Protein AF-A0A090DIJ9-F1 (afdb_monomer)

Radius of gyration: 15.24 Å; Cα contacts (8 Å, |Δi|>4): 9; chains: 1; bounding box: 45×19×36 Å

Structure (mmCIF, N/CA/C/O backbone):
data_AF-A0A090DIJ9-F1
#
_entry.id   AF-A0A090DIJ9-F1
#
loop_
_atom_site.group_PDB
_atom_site.id
_atom_site.type_symbol
_atom_site.label_atom_id
_atom_site.label_alt_id
_atom_site.label_comp_id
_atom_site.label_asym_id
_atom_site.label_entity_id
_atom_site.label_seq_id
_atom_site.pdbx_PDB_ins_code
_atom_site.Cartn_x
_atom_site.Cartn_y
_atom_site.Cartn_z
_atom_site.occupancy
_at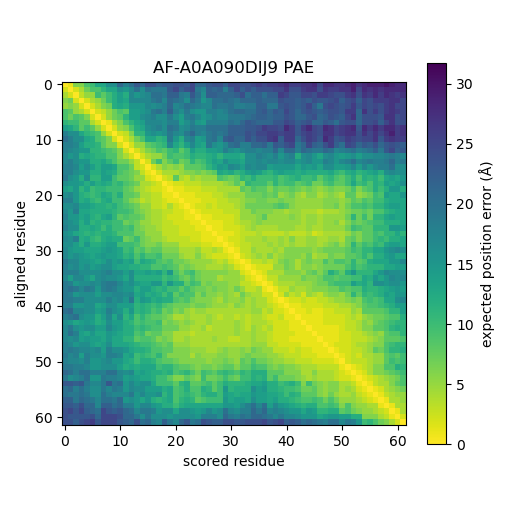om_site.B_iso_or_equiv
_atom_site.auth_seq_id
_atom_site.auth_comp_id
_atom_site.auth_asym_id
_atom_site.auth_atom_id
_atom_site.pdbx_PDB_model_num
ATOM 1 N N . MET A 1 1 ? 19.897 -4.827 6.050 1.00 44.00 1 MET A N 1
ATOM 2 C CA . MET A 1 1 ? 20.370 -3.735 5.162 1.00 44.00 1 MET A CA 1
ATOM 3 C C . MET A 1 1 ? 19.283 -3.166 4.227 1.00 44.00 1 MET A C 1
ATOM 5 O O . MET A 1 1 ? 19.590 -2.276 3.449 1.00 44.00 1 MET A O 1
ATOM 9 N N . LEU A 1 2 ? 18.007 -3.564 4.352 1.00 49.72 2 LEU A N 1
ATOM 10 C CA . LEU A 1 2 ? 16.879 -2.962 3.615 1.00 49.72 2 LEU A CA 1
ATOM 11 C C . LEU A 1 2 ? 16.087 -1.867 4.374 1.00 49.72 2 LEU A C 1
ATOM 13 O O . LEU A 1 2 ? 15.717 -0.892 3.727 1.00 49.72 2 LEU A O 1
ATOM 17 N N . PRO A 1 3 ? 15.919 -1.898 5.717 1.00 48.34 3 PRO A N 1
ATOM 18 C CA . PRO A 1 3 ? 15.191 -0.828 6.421 1.00 48.34 3 PRO A CA 1
ATOM 19 C C . PRO A 1 3 ? 15.935 0.517 6.401 1.00 48.34 3 PRO A C 1
ATOM 21 O O . PRO A 1 3 ? 15.344 1.581 6.258 1.00 48.34 3 PRO A O 1
ATOM 24 N N . LYS A 1 4 ? 17.275 0.480 6.477 1.00 49.88 4 LYS A N 1
ATOM 25 C CA . LYS A 1 4 ? 18.108 1.685 6.641 1.00 49.88 4 LYS A CA 1
ATOM 26 C C . LYS A 1 4 ? 18.187 2.593 5.408 1.00 49.88 4 LYS A C 1
ATOM 28 O O . LYS A 1 4 ? 18.550 3.752 5.561 1.00 49.88 4 LYS A O 1
ATOM 33 N N . ARG A 1 5 ? 17.878 2.097 4.202 1.00 56.41 5 ARG A N 1
ATOM 34 C CA . ARG A 1 5 ? 17.860 2.920 2.973 1.00 56.41 5 ARG A CA 1
ATOM 35 C C . ARG A 1 5 ? 16.484 3.530 2.682 1.00 56.41 5 ARG A C 1
ATOM 37 O O . ARG A 1 5 ? 16.442 4.582 2.064 1.00 56.41 5 ARG A O 1
ATOM 44 N N . GLY A 1 6 ? 15.393 2.925 3.166 1.00 54.19 6 GLY A N 1
ATOM 45 C CA . GLY A 1 6 ? 14.041 3.500 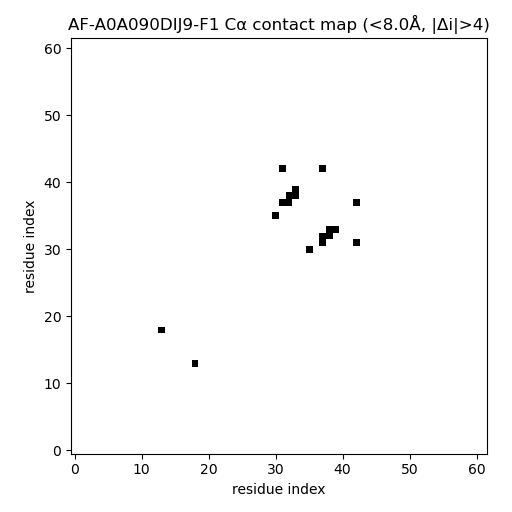3.079 1.00 54.19 6 GLY A CA 1
ATOM 46 C C . GLY A 1 6 ? 13.723 4.517 4.183 1.00 54.19 6 GLY A C 1
ATOM 47 O O . GLY A 1 6 ? 12.866 5.369 3.998 1.00 54.19 6 GLY A O 1
ATOM 48 N N . MET A 1 7 ? 14.439 4.457 5.312 1.00 54.09 7 MET A N 1
ATOM 49 C CA . MET A 1 7 ? 14.229 5.318 6.490 1.00 54.09 7 MET A CA 1
ATOM 50 C C . MET A 1 7 ? 15.251 6.461 6.614 1.00 54.09 7 MET A C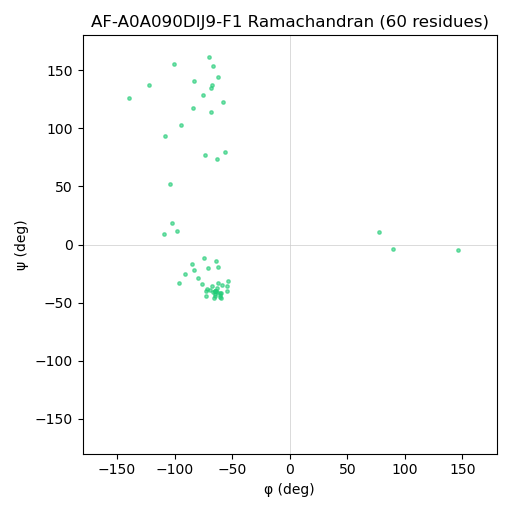 1
ATOM 52 O O . MET A 1 7 ? 15.441 7.012 7.696 1.00 54.09 7 MET A O 1
ATOM 56 N N . LYS A 1 8 ? 15.961 6.809 5.535 1.00 47.94 8 LYS A N 1
ATOM 57 C CA . LYS A 1 8 ? 16.931 7.912 5.534 1.00 47.94 8 LYS A CA 1
ATOM 58 C C . LYS A 1 8 ? 16.348 9.072 4.730 1.00 47.94 8 LYS A C 1
ATOM 60 O O . LYS A 1 8 ? 16.489 9.095 3.515 1.00 47.94 8 LYS A O 1
ATOM 65 N N . GLY A 1 9 ? 15.675 10.006 5.405 1.00 54.25 9 GLY A N 1
ATOM 66 C CA . GLY A 1 9 ? 15.280 11.273 4.775 1.00 54.25 9 GLY A CA 1
ATOM 67 C C . GLY A 1 9 ? 13.965 11.908 5.212 1.00 54.25 9 GLY A C 1
ATOM 68 O O . GLY A 1 9 ? 13.689 13.017 4.780 1.00 54.25 9 GLY A O 1
ATOM 69 N N . VAL A 1 10 ? 13.162 11.281 6.070 1.00 51.16 10 VAL A N 1
ATOM 70 C CA . VAL A 1 10 ? 11.963 11.935 6.610 1.00 51.16 10 VAL A CA 1
ATOM 71 C C . VAL A 1 10 ? 11.866 11.564 8.077 1.00 51.16 10 VAL A C 1
ATOM 73 O O . VAL A 1 10 ? 11.920 10.379 8.400 1.00 51.16 10 VAL A O 1
ATOM 76 N N . TYR A 1 11 ? 11.760 12.566 8.952 1.00 47.00 11 TYR A N 1
ATOM 77 C CA . TYR A 1 11 ? 11.360 12.412 10.351 1.00 47.00 11 TYR A CA 1
ATOM 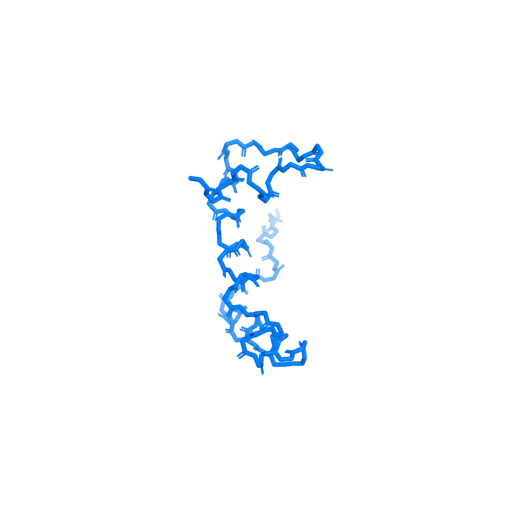78 C C . TYR A 1 11 ? 9.990 11.718 10.399 1.00 47.00 11 TYR A C 1
ATOM 80 O O . TYR A 1 11 ? 8.949 12.356 10.517 1.00 47.00 11 TYR A O 1
ATOM 88 N N . GLN A 1 12 ? 9.966 10.397 10.242 1.00 57.81 12 GLN A N 1
ATOM 89 C CA . GLN A 1 12 ? 8.795 9.608 10.556 1.00 57.81 12 GLN A CA 1
ATOM 90 C C . GLN A 1 12 ? 8.862 9.343 12.048 1.00 57.81 12 GLN A C 1
ATOM 92 O O . GLN A 1 12 ? 9.789 8.692 12.533 1.00 57.81 12 GLN A O 1
ATOM 97 N N . HIS A 1 13 ? 7.867 9.843 12.775 1.00 56.47 13 HIS A N 1
ATOM 98 C CA . HIS A 1 13 ? 7.518 9.332 14.093 1.00 56.47 13 HIS A CA 1
ATOM 99 C C . HIS A 1 13 ? 7.060 7.874 13.922 1.00 56.47 13 HIS A C 1
ATOM 101 O O . HIS A 1 13 ? 5.874 7.546 13.946 1.00 56.47 13 HIS A O 1
ATOM 107 N N . CYS A 1 14 ? 8.022 6.988 13.668 1.00 55.19 14 CYS A N 1
ATOM 108 C CA . CYS A 1 14 ? 7.849 5.550 13.641 1.00 55.19 14 CYS A CA 1
ATOM 109 C C . CYS A 1 14 ? 7.704 5.093 15.082 1.00 55.19 14 CYS A C 1
ATOM 111 O O . CYS A 1 14 ? 8.646 4.607 15.699 1.00 55.19 14 CYS A O 1
ATOM 113 N N . ALA A 1 15 ? 6.525 5.315 15.642 1.00 62.94 15 ALA A N 1
ATOM 114 C CA . ALA A 1 15 ? 6.194 4.742 16.921 1.00 62.94 15 ALA A CA 1
ATOM 115 C C . ALA A 1 15 ? 6.059 3.219 16.753 1.00 62.94 15 ALA A C 1
ATOM 117 O O . ALA A 1 15 ? 5.439 2.747 15.793 1.00 62.94 15 ALA A O 1
ATOM 118 N N . GLU A 1 16 ? 6.653 2.450 17.670 1.00 63.22 16 GLU A N 1
ATOM 119 C CA . GLU A 1 16 ? 6.773 0.985 17.566 1.00 63.22 16 GLU A CA 1
ATOM 120 C C . GLU A 1 16 ? 5.425 0.289 17.324 1.00 63.22 16 GLU A C 1
ATOM 122 O O . GLU A 1 16 ? 5.341 -0.696 16.591 1.00 63.22 16 GLU A O 1
ATOM 127 N N . HIS A 1 17 ? 4.342 0.863 17.852 1.00 68.62 17 HIS A N 1
ATOM 128 C CA . HIS A 1 17 ? 2.988 0.330 17.733 1.00 68.62 17 HIS 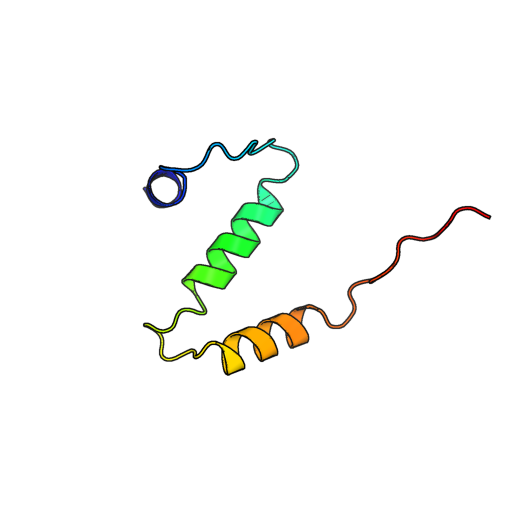A CA 1
ATOM 129 C C . HIS A 1 17 ? 2.456 0.248 16.287 1.00 68.62 17 HIS A C 1
ATOM 131 O O . HIS A 1 17 ? 1.537 -0.526 16.023 1.00 68.62 17 HIS A O 1
ATOM 137 N N . HIS A 1 18 ? 3.034 0.980 15.328 1.00 68.62 18 HIS A N 1
ATOM 138 C CA . HIS A 1 18 ? 2.630 0.948 13.913 1.00 68.62 18 HIS A CA 1
ATOM 139 C C . HIS A 1 18 ? 3.644 0.275 12.982 1.00 68.62 18 HIS A C 1
ATOM 141 O O . HIS A 1 18 ? 3.454 0.284 11.765 1.00 68.62 18 HIS A O 1
ATOM 147 N N . LEU A 1 19 ? 4.682 -0.365 13.528 1.00 74.88 19 LEU A N 1
ATOM 148 C CA . LEU A 1 19 ? 5.744 -0.987 12.734 1.00 74.88 19 LEU A CA 1
ATOM 149 C C . LEU A 1 19 ? 5.207 -1.988 11.697 1.00 74.88 19 LEU A C 1
ATOM 151 O O . LEU A 1 19 ? 5.644 -1.997 10.548 1.00 74.88 19 LEU A O 1
ATOM 155 N N . HIS A 1 20 ? 4.203 -2.780 12.080 1.00 73.81 20 HIS A N 1
ATOM 156 C CA . HIS A 1 20 ? 3.550 -3.748 11.197 1.00 73.81 20 HIS A CA 1
ATOM 157 C C . HIS A 1 20 ? 2.859 -3.091 9.987 1.00 73.81 20 HIS A C 1
ATOM 159 O O . HIS A 1 20 ? 2.847 -3.670 8.902 1.00 73.81 20 HIS A O 1
ATOM 165 N N . ARG A 1 21 ? 2.318 -1.873 10.141 1.00 75.75 21 ARG A N 1
ATOM 166 C CA . ARG A 1 21 ? 1.678 -1.130 9.041 1.00 75.75 21 ARG A CA 1
ATOM 167 C C . ARG A 1 21 ? 2.718 -0.600 8.065 1.00 75.75 21 ARG A C 1
ATOM 169 O O . ARG A 1 21 ? 2.566 -0.785 6.863 1.00 75.75 21 ARG A O 1
ATOM 176 N N . TYR A 1 22 ? 3.808 -0.032 8.581 1.00 72.44 22 TYR A N 1
ATOM 177 C CA . TYR A 1 22 ? 4.905 0.452 7.742 1.00 72.44 22 TYR A CA 1
ATOM 178 C C . TYR A 1 22 ? 5.576 -0.675 6.956 1.00 72.44 22 TYR A C 1
ATOM 180 O O . TYR A 1 22 ? 5.913 -0.489 5.788 1.00 72.44 22 TYR A O 1
ATOM 188 N N . LEU A 1 23 ? 5.725 -1.856 7.564 1.00 77.50 23 LEU A N 1
ATOM 189 C CA . LEU A 1 23 ? 6.292 -3.019 6.886 1.00 77.50 23 LEU A CA 1
ATOM 190 C C . LEU A 1 23 ? 5.399 -3.489 5.728 1.00 77.50 23 LEU A C 1
ATOM 192 O O . LEU A 1 23 ? 5.900 -3.721 4.630 1.00 77.50 23 LEU A O 1
ATOM 196 N N . ALA A 1 24 ? 4.082 -3.548 5.948 1.00 79.56 24 ALA A N 1
ATOM 197 C CA . ALA A 1 24 ? 3.118 -3.903 4.910 1.00 79.56 24 ALA A CA 1
ATOM 198 C C . ALA A 1 24 ? 3.073 -2.870 3.768 1.00 79.56 24 ALA A C 1
ATOM 200 O O . ALA A 1 24 ? 3.001 -3.241 2.597 1.00 79.56 24 ALA A O 1
ATOM 201 N N . GLU A 1 25 ? 3.151 -1.573 4.080 1.00 77.62 25 GLU A N 1
ATOM 202 C CA . GLU A 1 25 ? 3.202 -0.518 3.061 1.00 77.62 25 GLU A CA 1
ATOM 203 C C . GLU A 1 25 ? 4.492 -0.561 2.239 1.00 77.62 25 GLU A C 1
ATOM 205 O O . GLU A 1 25 ? 4.460 -0.373 1.019 1.00 77.62 25 GLU A O 1
ATOM 210 N N . PHE A 1 26 ? 5.629 -0.807 2.893 1.00 75.50 26 PHE A N 1
ATOM 211 C CA . PHE A 1 26 ? 6.920 -0.880 2.222 1.00 75.50 26 PHE A CA 1
ATOM 212 C C . PHE A 1 26 ? 6.987 -2.073 1.267 1.00 75.50 26 PHE A C 1
ATOM 214 O O . PHE A 1 26 ? 7.379 -1.906 0.111 1.00 75.50 26 PHE A O 1
ATOM 221 N N . ASP A 1 27 ? 6.541 -3.247 1.719 1.00 78.44 27 ASP A N 1
ATOM 222 C CA . ASP A 1 27 ? 6.454 -4.447 0.888 1.00 78.44 27 ASP A CA 1
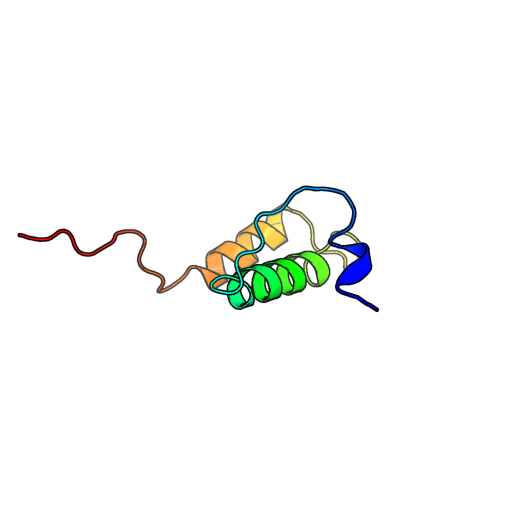ATOM 223 C C . ASP A 1 27 ? 5.517 -4.234 -0.312 1.00 78.44 27 ASP A C 1
ATOM 225 O O . ASP A 1 27 ? 5.888 -4.478 -1.463 1.00 78.44 27 ASP A O 1
ATOM 229 N N . PHE A 1 28 ? 4.342 -3.639 -0.079 1.00 80.12 28 PHE A N 1
ATOM 230 C CA . PHE A 1 28 ? 3.390 -3.333 -1.144 1.00 80.12 28 PHE A CA 1
ATOM 231 C C . PHE A 1 28 ? 3.974 -2.389 -2.207 1.00 80.12 28 PHE A C 1
ATOM 233 O O . PHE A 1 28 ? 3.832 -2.650 -3.403 1.00 80.12 28 PHE A O 1
ATOM 240 N N . ARG A 1 29 ? 4.654 -1.307 -1.802 1.00 74.94 29 ARG A N 1
ATOM 241 C CA . ARG A 1 29 ? 5.256 -0.340 -2.741 1.00 74.94 29 ARG A CA 1
ATOM 242 C C . ARG A 1 29 ? 6.439 -0.923 -3.503 1.00 74.94 29 ARG A C 1
ATOM 244 O O . ARG A 1 29 ? 6.603 -0.619 -4.683 1.00 74.94 29 ARG A O 1
ATOM 251 N N . TYR A 1 30 ? 7.268 -1.725 -2.841 1.00 74.56 30 TYR A N 1
ATOM 252 C CA . TYR A 1 30 ? 8.454 -2.307 -3.461 1.00 74.56 30 TYR A CA 1
ATOM 253 C C . TYR A 1 30 ? 8.090 -3.403 -4.473 1.00 74.56 30 TYR A C 1
ATOM 255 O O . TYR A 1 30 ? 8.699 -3.472 -5.546 1.00 74.56 30 TYR A O 1
ATOM 263 N N . SER A 1 31 ? 7.069 -4.203 -4.159 1.00 76.50 31 SER A N 1
ATOM 264 C CA . SER A 1 31 ? 6.566 -5.288 -5.007 1.00 76.50 31 SER A CA 1
ATOM 265 C C . SER A 1 31 ? 5.725 -4.784 -6.187 1.00 76.50 31 SER A C 1
ATOM 267 O O . SER A 1 31 ? 5.818 -5.335 -7.279 1.00 76.50 31 SER A O 1
ATOM 269 N N . ASN A 1 32 ? 4.976 -3.687 -6.017 1.00 76.00 32 ASN A N 1
ATOM 270 C CA . ASN A 1 32 ? 4.117 -3.103 -7.056 1.00 76.00 32 ASN A CA 1
ATOM 271 C C . ASN A 1 32 ? 4.726 -1.833 -7.672 1.00 76.00 32 ASN A C 1
ATOM 273 O O . ASN A 1 32 ? 4.098 -0.778 -7.676 1.00 76.00 32 ASN A O 1
ATOM 277 N N . ARG A 1 33 ? 5.976 -1.890 -8.143 1.00 75.50 33 ARG A N 1
ATOM 278 C CA . ARG A 1 33 ? 6.658 -0.732 -8.752 1.00 75.50 33 ARG A CA 1
ATOM 279 C C . ARG A 1 33 ? 6.655 -0.790 -10.280 1.00 75.50 33 ARG A C 1
ATOM 281 O O . ARG A 1 33 ? 6.697 -1.872 -10.859 1.00 75.50 33 ARG A O 1
ATOM 288 N N . VAL A 1 34 ? 6.769 0.378 -10.913 1.00 71.81 34 VAL A N 1
ATOM 289 C CA . VAL A 1 34 ? 6.850 0.541 -12.379 1.00 71.81 34 VAL A CA 1
ATOM 290 C C . VAL A 1 34 ? 7.981 -0.284 -12.999 1.00 71.81 34 VAL A C 1
ATOM 292 O O . VAL A 1 34 ? 7.809 -0.876 -14.057 1.00 71.81 34 VAL A O 1
ATOM 295 N N . ALA A 1 35 ? 9.113 -0.424 -12.303 1.00 74.31 35 ALA A N 1
ATOM 296 C CA . ALA A 1 35 ? 10.230 -1.257 -12.760 1.00 74.31 35 ALA A CA 1
ATOM 297 C C . ALA A 1 35 ? 9.904 -2.767 -12.857 1.00 74.31 35 ALA A C 1
ATOM 299 O O . ALA A 1 35 ? 10.676 -3.506 -13.454 1.00 74.31 35 ALA A O 1
ATOM 300 N N . MET A 1 36 ? 8.791 -3.228 -12.276 1.00 72.75 36 MET A N 1
ATOM 301 C CA . MET A 1 36 ? 8.261 -4.593 -12.431 1.00 72.75 36 MET A CA 1
ATOM 302 C C . MET A 1 36 ? 7.137 -4.660 -13.484 1.00 72.75 36 MET A C 1
ATOM 304 O O . MET A 1 36 ? 6.423 -5.654 -13.556 1.00 72.75 36 MET A O 1
ATOM 308 N N . GLY A 1 37 ? 6.941 -3.599 -14.277 1.00 76.94 37 GLY A N 1
ATOM 309 C CA . GLY A 1 37 ? 5.876 -3.502 -15.282 1.00 76.94 37 GLY A CA 1
ATOM 310 C C . GLY A 1 37 ? 4.490 -3.200 -14.705 1.00 76.94 37 GLY A C 1
ATOM 311 O O . GLY A 1 37 ? 3.496 -3.308 -15.417 1.00 76.94 37 GLY A O 1
ATOM 312 N N . ILE A 1 38 ? 4.404 -2.834 -13.421 1.00 78.19 38 ILE A N 1
ATOM 313 C CA . ILE A 1 38 ? 3.142 -2.497 -12.755 1.00 78.19 38 ILE A CA 1
ATOM 314 C C . ILE A 1 38 ? 2.951 -0.981 -12.818 1.00 78.19 38 ILE A C 1
ATOM 316 O O . ILE A 1 38 ? 3.593 -0.237 -12.075 1.00 78.19 38 ILE A O 1
ATOM 320 N N . ASP A 1 39 ? 2.078 -0.550 -13.727 1.00 81.25 39 ASP A N 1
ATOM 321 C CA . ASP A 1 39 ? 1.650 0.844 -13.867 1.00 81.25 39 ASP A CA 1
ATOM 322 C C . ASP A 1 39 ? 0.763 1.294 -12.691 1.00 81.25 39 ASP A C 1
ATOM 324 O O . ASP A 1 39 ? 0.162 0.481 -11.977 1.00 81.25 39 ASP A O 1
ATOM 328 N N . ASP A 1 40 ? 0.642 2.605 -12.505 1.00 78.69 40 ASP A N 1
ATOM 329 C CA . ASP A 1 40 ? -0.117 3.221 -11.417 1.00 78.69 40 ASP A CA 1
ATOM 330 C C . ASP A 1 40 ? -1.596 2.817 -11.417 1.00 78.69 40 ASP A C 1
ATOM 332 O O . ASP A 1 40 ? -2.176 2.584 -10.350 1.00 78.69 40 ASP A O 1
ATOM 336 N N . ASN A 1 41 ? -2.181 2.630 -12.603 1.00 82.00 41 ASN A N 1
ATOM 337 C CA . ASN A 1 41 ? -3.548 2.130 -12.762 1.00 82.00 41 ASN A CA 1
ATOM 338 C C . ASN A 1 41 ? -3.711 0.691 -12.259 1.00 82.00 41 ASN A C 1
ATOM 340 O O . ASN A 1 41 ? -4.703 0.339 -11.624 1.00 82.00 41 ASN A O 1
ATOM 344 N N . VAL A 1 42 ? -2.723 -0.163 -12.515 1.00 84.00 42 VAL A N 1
ATOM 345 C CA . VAL A 1 42 ? -2.757 -1.560 -12.068 1.00 84.00 42 VAL A CA 1
ATOM 346 C C . VAL A 1 42 ? -2.536 -1.623 -10.559 1.00 84.00 42 VAL A C 1
ATOM 348 O O . VAL A 1 42 ? -3.229 -2.352 -9.847 1.00 84.00 42 VAL A O 1
ATOM 351 N N . ARG A 1 43 ? -1.623 -0.799 -10.043 1.00 84.19 43 ARG A N 1
ATOM 352 C CA . ARG A 1 43 ? -1.345 -0.685 -8.611 1.00 84.19 43 ARG A CA 1
ATOM 353 C C . ARG A 1 43 ? -2.566 -0.233 -7.811 1.00 84.19 43 ARG A C 1
ATOM 355 O O . ARG A 1 43 ? -2.824 -0.791 -6.742 1.00 84.19 43 ARG A O 1
ATOM 362 N N . SER A 1 44 ? -3.333 0.733 -8.320 1.00 82.12 44 SER A N 1
ATOM 363 C CA . SER A 1 44 ? -4.566 1.188 -7.667 1.00 82.12 44 SER A CA 1
ATOM 364 C C . SER A 1 44 ? -5.628 0.082 -7.631 1.00 82.12 44 SER A C 1
ATOM 366 O O . SER A 1 44 ? -6.240 -0.146 -6.587 1.00 82.12 44 SER A O 1
ATOM 368 N N . LEU A 1 45 ? -5.772 -0.700 -8.707 1.00 85.50 45 LEU A N 1
ATOM 369 C CA . LEU A 1 45 ? -6.674 -1.856 -8.751 1.00 85.50 45 LEU A CA 1
ATOM 370 C C . LEU A 1 45 ? -6.283 -2.947 -7.743 1.00 85.50 45 LEU A C 1
ATOM 372 O O . LEU A 1 45 ? -7.155 -3.522 -7.088 1.00 85.50 45 LEU A O 1
ATOM 376 N N . ILE A 1 46 ? -4.988 -3.233 -7.581 1.00 85.06 46 ILE A N 1
ATOM 377 C CA . ILE A 1 46 ? -4.501 -4.206 -6.589 1.00 85.06 46 IL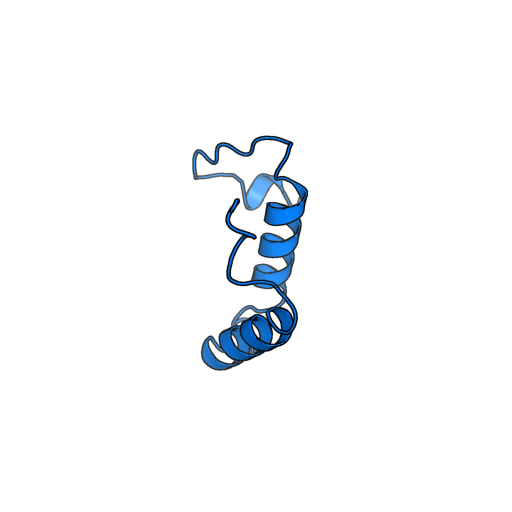E A CA 1
ATOM 378 C C . ILE A 1 46 ? -4.789 -3.709 -5.165 1.00 85.06 46 ILE A C 1
ATOM 380 O O . ILE A 1 46 ? -5.275 -4.478 -4.332 1.00 85.06 46 ILE A O 1
ATOM 384 N N . ALA A 1 47 ? -4.564 -2.419 -4.894 1.00 83.81 47 ALA A N 1
ATOM 385 C CA . ALA A 1 47 ? -4.889 -1.817 -3.603 1.00 83.81 47 ALA A CA 1
ATOM 386 C C . ALA A 1 47 ? -6.394 -1.921 -3.288 1.00 83.81 47 ALA A C 1
ATOM 388 O O . ALA A 1 47 ? -6.769 -2.311 -2.180 1.00 83.81 47 ALA A O 1
ATOM 389 N N . LEU A 1 48 ? -7.257 -1.655 -4.276 1.00 83.94 48 LEU A N 1
ATOM 390 C CA . LEU A 1 48 ? -8.712 -1.779 -4.144 1.00 83.94 48 LEU A CA 1
ATOM 391 C C . LEU A 1 48 ? -9.152 -3.225 -3.882 1.00 83.94 48 LEU A C 1
ATOM 393 O O . LEU A 1 48 ? -10.003 -3.461 -3.023 1.00 83.94 48 LEU A O 1
ATOM 397 N N . LYS A 1 49 ? -8.539 -4.212 -4.547 1.00 85.25 49 LYS A N 1
ATOM 398 C CA . LYS A 1 49 ? -8.795 -5.635 -4.262 1.00 85.25 49 LYS A CA 1
ATOM 399 C C . LYS A 1 49 ? -8.461 -5.992 -2.810 1.00 85.25 49 LYS A C 1
ATOM 401 O O . LYS A 1 49 ? -9.247 -6.680 -2.166 1.00 85.25 49 LYS A O 1
ATOM 406 N N . GLY A 1 50 ? -7.348 -5.484 -2.277 1.00 80.50 50 GLY A N 1
ATOM 407 C CA . GLY A 1 50 ? -6.936 -5.688 -0.880 1.00 80.50 50 GLY A CA 1
ATOM 408 C C . GLY A 1 50 ? -7.736 -4.885 0.157 1.00 80.50 50 GLY A C 1
ATOM 409 O O . GLY A 1 50 ? -7.616 -5.134 1.361 1.00 80.50 50 GLY A O 1
ATOM 410 N N . ALA A 1 51 ? -8.547 -3.919 -0.281 1.00 82.50 51 ALA A N 1
ATOM 411 C CA . ALA A 1 51 ? -9.472 -3.177 0.571 1.00 82.50 51 ALA A CA 1
ATOM 412 C C . ALA A 1 51 ? -10.815 -3.905 0.764 1.00 82.50 51 ALA A C 1
ATOM 414 O O . ALA A 1 51 ? -11.554 -3.594 1.701 1.00 82.50 51 ALA A O 1
ATOM 415 N N . LYS A 1 52 ? -11.128 -4.896 -0.084 1.00 83.31 52 LYS A N 1
ATOM 416 C CA . LYS A 1 52 ? -12.368 -5.674 0.004 1.00 83.31 52 LYS A CA 1
ATOM 417 C C . LYS A 1 52 ? -12.478 -6.356 1.374 1.00 83.31 52 LYS A C 1
ATOM 419 O O . LYS A 1 52 ? -11.605 -7.121 1.767 1.00 83.31 52 LYS A O 1
ATOM 424 N N . GLY A 1 53 ? -13.564 -6.073 2.096 1.00 79.25 53 GLY A N 1
ATOM 425 C CA . GLY A 1 53 ? -13.838 -6.635 3.426 1.00 79.25 53 GLY A CA 1
ATOM 426 C C . GLY A 1 53 ? -13.282 -5.828 4.604 1.00 79.25 53 GLY A C 1
ATOM 427 O O . GLY A 1 53 ? -13.565 -6.167 5.752 1.00 79.25 53 GLY A O 1
ATOM 428 N N . LYS A 1 54 ? -12.542 -4.738 4.360 1.00 82.31 54 LYS A N 1
ATOM 429 C CA . LYS A 1 54 ? -12.127 -3.811 5.422 1.00 82.31 54 LYS A CA 1
ATOM 430 C C . LYS A 1 54 ? -13.245 -2.815 5.723 1.00 82.31 54 LYS A C 1
ATOM 432 O O . LYS A 1 54 ? -13.924 -2.327 4.823 1.00 82.31 54 LYS A O 1
ATOM 437 N N . ARG A 1 55 ? -13.438 -2.506 7.006 1.00 80.94 55 ARG A N 1
ATOM 438 C CA . ARG A 1 55 ? -14.432 -1.521 7.448 1.00 80.94 55 ARG A CA 1
ATOM 439 C C . ARG A 1 55 ? -13.933 -0.108 7.153 1.00 80.94 55 ARG A C 1
ATOM 441 O O . ARG A 1 55 ? -12.832 0.244 7.559 1.00 80.94 55 ARG A O 1
ATOM 448 N N . LEU A 1 56 ? -14.770 0.690 6.493 1.00 82.12 56 LEU A N 1
ATOM 449 C CA . LEU A 1 56 ? -14.511 2.113 6.237 1.00 82.12 56 LEU A CA 1
ATOM 450 C C . LEU A 1 56 ? -14.827 2.989 7.455 1.00 82.12 56 LEU A C 1
ATOM 452 O O . LEU A 1 56 ? -14.206 4.028 7.645 1.00 82.12 56 LEU A O 1
ATOM 456 N N . THR A 1 57 ? -15.778 2.564 8.289 1.00 82.19 57 THR A N 1
ATOM 457 C CA . THR A 1 57 ? -16.250 3.324 9.448 1.00 82.19 57 THR A CA 1
ATOM 458 C C . THR A 1 57 ? -16.079 2.536 10.743 1.00 82.19 57 THR A C 1
ATOM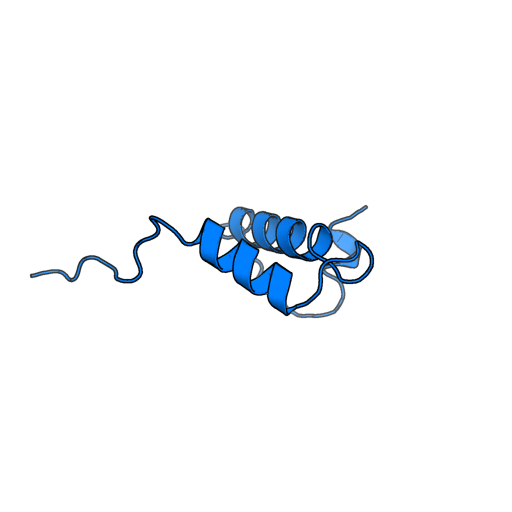 460 O O . THR A 1 57 ? -16.367 1.331 10.830 1.00 82.19 57 THR A O 1
ATOM 463 N N . TYR A 1 58 ? -15.613 3.235 11.780 1.00 80.69 58 TYR A N 1
ATOM 464 C CA . TYR A 1 58 ? -15.643 2.725 13.146 1.00 80.69 58 TYR A CA 1
ATOM 465 C C . TYR A 1 58 ? -17.088 2.593 13.628 1.00 80.69 58 TYR A C 1
ATOM 467 O O . TYR A 1 58 ? -17.994 3.266 13.141 1.00 80.69 58 TYR A O 1
ATOM 475 N N . ARG A 1 59 ? -17.312 1.681 14.581 1.00 81.62 59 ARG A N 1
ATOM 476 C CA . ARG A 1 59 ? -18.612 1.583 15.249 1.00 81.62 59 ARG A CA 1
ATOM 477 C C . ARG A 1 59 ? -18.758 2.847 16.094 1.00 81.62 59 ARG A C 1
ATOM 479 O O . ARG A 1 59 ? -17.965 3.034 17.011 1.00 81.62 59 ARG A O 1
ATOM 486 N N . GLN A 1 60 ? -19.706 3.711 15.751 1.00 82.56 60 GLN A N 1
ATOM 487 C CA . GLN A 1 60 ? -20.035 4.844 16.607 1.00 82.56 60 GLN A CA 1
ATOM 488 C C . GLN A 1 60 ? -20.674 4.305 17.900 1.00 82.56 60 GLN A C 1
ATOM 490 O O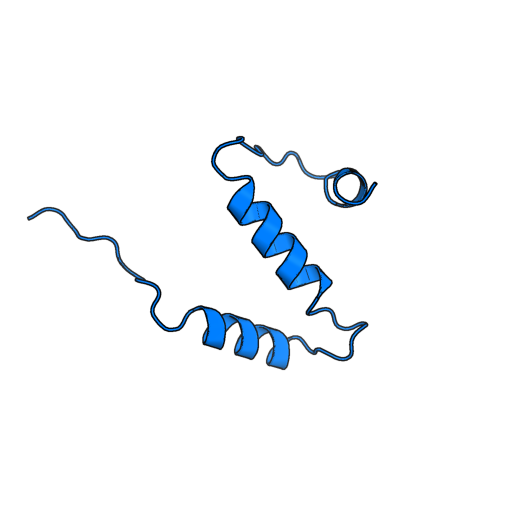 . GLN A 1 60 ? -21.448 3.342 17.821 1.00 82.56 60 GLN A O 1
ATOM 495 N N . PRO A 1 61 ? -20.309 4.836 19.081 1.00 78.12 61 PRO A N 1
ATOM 496 C CA . PRO A 1 61 ? -21.067 4.573 20.297 1.00 78.12 61 PRO A CA 1
ATOM 497 C C . PRO A 1 61 ? -22.487 5.132 20.130 1.00 78.12 61 PRO A C 1
ATOM 499 O O . PRO A 1 61 ? -22.665 6.140 19.444 1.00 78.12 61 PRO A O 1
ATOM 502 N N . ALA A 1 62 ? -23.469 4.422 20.687 1.00 73.44 62 ALA A N 1
ATOM 503 C CA . ALA A 1 62 ? -24.861 4.866 20.730 1.00 73.44 62 ALA A CA 1
ATOM 504 C C . ALA A 1 62 ? -25.042 5.983 21.764 1.00 73.44 62 ALA A C 1
ATOM 506 O O . ALA A 1 62 ? -24.303 5.947 22.777 1.00 73.44 62 ALA A O 1
#

pLDDT: mean 72.13, std 12.03, range [44.0, 85.5]

Foldseek 3Di:
DPVVVVPPDDPDPPDVVCPVVVVVVVCLDVVQDVVVVRDPVNSVVVVVVVCPPPDPDDDDDD

Sequence (62 aa):
MLPKRGMKGVYQHCAEHHLHRYLAEFDFRYSNRVAMGIDDNVRSLIALKGAKGKRLTYRQPA

Mean predicted aligned error: 11.2 Å

Secondary structure (DSSP, 8-state):
--HHHHSSSS-----GGGHHHHHHHHHHHHHS-GGGT--HHHHHHHHHHHHTT--SS-----

Solvent-accessible surface area (backbone atoms only — not comparable to full-atom values): 4146 Å² total; per-residue (Å²): 131,68,67,70,69,78,64,64,86,64,96,66,88,76,51,77,92,48,48,71,57,55,51,53,52,50,52,51,53,67,70,52,28,60,93,74,75,34,46,72,71,56,43,52,52,53,53,53,61,73,46,66,91,61,80,91,68,79,85,74,85,132